Protein AF-A0A9E2VV33-F1 (afdb_monomer)

Sequence (128 aa):
MTERAKLTFWFVALLLLIILPTLNVLPGEESWLYVSDFTLNRFGKFLSFAILALGLDLIWGYTGILSLGHGVFFGIGAYCIGMHLMLTIGTESVYGSNLPDFMVWNQVKELPFFWRPFYSFPAAVLGA

Solvent-accessible surface area (backbone atoms only — not comparable to full-atom values): 7229 Å² total; per-residue (Å²): 133,59,71,66,58,54,52,51,51,54,50,52,52,54,49,51,68,52,48,54,60,45,28,46,67,70,44,56,88,89,40,92,70,37,43,53,69,68,59,55,52,50,51,52,53,53,50,54,51,49,54,53,50,50,53,49,40,46,40,36,69,68,68,64,42,82,47,66,78,62,47,48,53,54,49,47,15,51,48,30,42,48,52,23,53,44,54,68,49,23,56,78,40,98,80,52,33,82,57,42,63,70,41,54,76,68,67,53,88,67,84,56,75,88,57,59,58,26,76,37,66,69,52,14,57,77,56,69

pLDDT: mean 88.63, std 5.3, range [60.66, 95.31]

Structure (mmCIF, N/CA/C/O backbone):
data_AF-A0A9E2VV33-F1
#
_entry.id   AF-A0A9E2VV33-F1
#
loop_
_atom_site.group_PDB
_atom_site.id
_atom_site.type_symbol
_atom_site.label_atom_id
_atom_site.label_alt_id
_atom_site.label_comp_id
_atom_site.label_asym_id
_atom_site.label_entity_id
_atom_site.label_seq_id
_atom_site.pdbx_PDB_ins_code
_atom_site.Cartn_x
_atom_site.Cartn_y
_atom_site.Cartn_z
_atom_site.occupancy
_atom_site.B_iso_or_equiv
_atom_site.auth_seq_id
_atom_site.auth_comp_id
_atom_site.auth_asym_id
_atom_site.auth_atom_id
_atom_site.pdbx_PDB_model_num
ATOM 1 N N . MET A 1 1 ? -30.895 1.496 -0.341 1.00 60.66 1 MET A N 1
ATOM 2 C CA . MET A 1 1 ? -30.882 1.499 1.140 1.00 60.66 1 MET A CA 1
ATOM 3 C C . MET A 1 1 ? -31.947 2.468 1.623 1.00 60.66 1 MET A C 1
ATOM 5 O O . MET A 1 1 ? -31.955 3.596 1.150 1.00 60.66 1 MET A O 1
ATOM 9 N N . THR A 1 2 ? -32.876 2.031 2.471 1.00 87.94 2 THR A N 1
ATOM 10 C CA . THR A 1 2 ? -33.967 2.885 2.971 1.00 87.94 2 THR A CA 1
ATOM 11 C C . THR A 1 2 ? -33.410 3.977 3.895 1.00 87.94 2 THR A C 1
ATOM 13 O O . THR A 1 2 ? -32.447 3.735 4.623 1.00 87.94 2 THR A O 1
ATOM 16 N N . GLU A 1 3 ? -33.984 5.185 3.881 1.00 88.06 3 GLU A N 1
ATOM 17 C CA . GLU A 1 3 ? -33.497 6.321 4.694 1.00 88.06 3 GLU A CA 1
ATOM 18 C C . GLU A 1 3 ? -33.424 5.990 6.190 1.00 88.06 3 GLU A C 1
ATOM 20 O O . GLU A 1 3 ? -32.469 6.358 6.873 1.00 88.06 3 GLU A O 1
ATOM 25 N N . ARG A 1 4 ? -34.382 5.195 6.678 1.00 90.06 4 ARG A N 1
ATOM 26 C CA . ARG A 1 4 ? -34.417 4.700 8.059 1.00 90.06 4 ARG A CA 1
ATOM 27 C C . ARG A 1 4 ? -33.185 3.864 8.408 1.00 90.06 4 ARG A C 1
ATOM 29 O O . ARG A 1 4 ? -32.583 4.098 9.4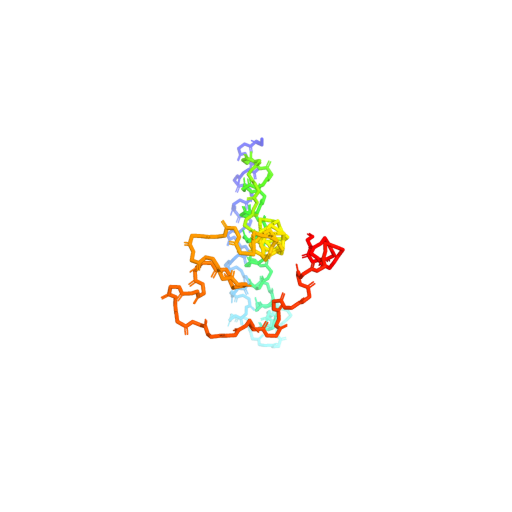45 1.00 90.06 4 ARG A O 1
ATOM 36 N N . ALA A 1 5 ? -32.763 2.955 7.527 1.00 88.88 5 ALA A N 1
ATOM 37 C CA . ALA A 1 5 ? -31.581 2.124 7.764 1.00 88.88 5 ALA A CA 1
ATOM 38 C C . ALA A 1 5 ? -30.290 2.957 7.827 1.00 88.88 5 ALA A C 1
ATOM 40 O O . ALA A 1 5 ? -29.408 2.684 8.637 1.00 88.88 5 ALA A O 1
ATOM 41 N N . LYS A 1 6 ? -30.203 4.011 7.008 1.00 88.81 6 LYS A N 1
ATOM 42 C CA . LYS A 1 6 ? -29.073 4.951 6.979 1.00 88.81 6 LYS A CA 1
ATOM 43 C C . LYS A 1 6 ? -28.968 5.724 8.296 1.00 88.81 6 LYS A C 1
ATOM 45 O O . LYS A 1 6 ? -27.890 5.801 8.875 1.00 88.81 6 LYS A O 1
ATOM 50 N N . LEU A 1 7 ? -30.098 6.227 8.791 1.00 91.19 7 LEU A N 1
ATOM 51 C CA . LEU A 1 7 ? -30.188 6.906 10.085 1.00 91.19 7 LEU A CA 1
ATOM 52 C C . LEU A 1 7 ? -29.848 5.969 11.249 1.00 91.19 7 LEU A C 1
ATOM 54 O O . LEU A 1 7 ? -29.058 6.342 12.111 1.00 91.19 7 LEU A O 1
ATOM 58 N N . THR A 1 8 ? -30.381 4.742 11.253 1.00 91.81 8 THR A N 1
ATOM 59 C CA . THR A 1 8 ? -30.064 3.743 12.284 1.00 91.81 8 THR A CA 1
ATOM 60 C C . THR A 1 8 ? -28.574 3.414 12.309 1.00 91.81 8 THR A C 1
ATOM 62 O O . THR A 1 8 ? -27.983 3.382 13.383 1.00 91.81 8 THR A O 1
ATOM 65 N N . PHE A 1 9 ? -27.948 3.225 11.145 1.00 90.81 9 PHE A N 1
ATOM 66 C CA . PHE A 1 9 ? -26.513 2.958 11.050 1.00 90.81 9 PHE A CA 1
ATOM 67 C C . PHE A 1 9 ? -25.674 4.085 11.669 1.00 90.81 9 PHE A C 1
ATOM 69 O O . PHE A 1 9 ? -24.854 3.826 12.550 1.00 90.81 9 PHE A O 1
ATOM 76 N N . TRP A 1 10 ? -25.907 5.335 11.254 1.00 90.88 10 TRP A N 1
ATOM 77 C CA . TRP A 1 10 ? -25.159 6.486 11.770 1.00 90.88 10 TRP A CA 1
ATOM 78 C C . TRP A 1 10 ? -25.379 6.707 13.264 1.00 90.88 10 TRP A C 1
ATOM 80 O O . TRP A 1 10 ? -24.432 7.021 13.984 1.00 90.88 10 TRP A O 1
ATOM 90 N N . PHE A 1 11 ? -26.606 6.496 13.740 1.00 94.62 11 PHE A N 1
ATOM 91 C CA . PHE A 1 11 ? -26.931 6.593 15.157 1.00 94.62 11 PHE A CA 1
ATOM 92 C C . PHE A 1 11 ? -26.170 5.554 15.990 1.00 94.62 11 PHE A C 1
ATOM 94 O O . PHE A 1 11 ? -25.523 5.910 16.972 1.00 94.62 11 PHE A O 1
ATOM 101 N N . VAL A 1 12 ? -26.189 4.282 15.575 1.00 92.69 12 VAL A N 1
ATOM 102 C CA . VAL A 1 12 ? -25.471 3.200 16.269 1.00 92.69 12 VAL A CA 1
ATOM 103 C C . VAL A 1 12 ? -23.958 3.430 16.243 1.00 92.69 12 VAL A C 1
ATOM 105 O O . VAL A 1 12 ? -23.296 3.222 17.258 1.00 92.69 12 VAL A O 1
ATOM 108 N N . ALA A 1 13 ? -23.409 3.900 15.119 1.00 89.75 13 ALA A N 1
ATOM 109 C CA . ALA A 1 13 ? -21.984 4.197 14.992 1.00 89.75 13 ALA A CA 1
ATOM 110 C C . ALA A 1 13 ? -21.535 5.310 15.955 1.00 89.75 13 ALA A C 1
ATOM 112 O O . ALA A 1 13 ? -20.554 5.133 16.676 1.00 89.75 13 ALA A O 1
ATOM 113 N N . LEU A 1 14 ? -22.273 6.426 16.013 1.00 92.62 14 LEU A N 1
ATOM 114 C CA . LEU A 1 14 ? -22.000 7.522 16.952 1.00 92.62 14 LEU A CA 1
ATOM 115 C C . LEU A 1 14 ? -22.120 7.069 18.408 1.00 92.62 14 LEU A C 1
ATOM 117 O O . LEU A 1 14 ? -21.268 7.396 19.232 1.00 92.62 14 LEU A O 1
ATOM 121 N N . LEU A 1 15 ? -23.153 6.285 18.713 1.00 94.06 15 LEU A N 1
ATOM 122 C CA . LEU A 1 15 ? -23.384 5.756 20.049 1.00 94.06 15 LEU A CA 1
ATOM 123 C C . LEU A 1 15 ? -22.221 4.864 20.500 1.00 94.06 15 LEU A C 1
ATOM 125 O O . LEU A 1 15 ? -21.709 5.060 21.598 1.00 94.06 15 LEU A O 1
ATOM 129 N N . LEU A 1 16 ? -21.747 3.942 19.655 1.00 89.06 16 LEU A N 1
ATOM 130 C CA . LEU A 1 16 ? -20.586 3.095 19.961 1.00 89.06 16 LEU A CA 1
ATOM 131 C C . LEU A 1 16 ? -19.307 3.907 20.186 1.00 89.06 16 LEU A C 1
ATOM 133 O O . LEU A 1 16 ? -18.540 3.602 21.099 1.00 89.06 16 LEU A O 1
ATOM 137 N N . LEU A 1 17 ? -19.094 4.948 19.377 1.00 88.75 17 LEU A N 1
ATOM 138 C CA . LEU A 1 17 ? -17.902 5.793 19.441 1.00 88.75 17 LEU A CA 1
ATOM 139 C C . LEU A 1 17 ? -17.837 6.603 20.745 1.00 88.75 17 LEU A C 1
ATOM 141 O O . LEU A 1 17 ? -16.748 6.871 21.238 1.00 88.75 17 LEU A O 1
ATOM 145 N N . ILE A 1 18 ? -18.989 6.940 21.330 1.00 90.31 18 ILE A N 1
ATOM 146 C CA . ILE A 1 18 ? -19.088 7.665 22.604 1.00 90.31 18 ILE A CA 1
ATOM 147 C C . ILE A 1 18 ? -19.109 6.701 23.796 1.00 90.31 18 ILE A C 1
ATOM 149 O O . ILE A 1 18 ? -18.428 6.939 24.794 1.00 90.31 18 ILE A O 1
ATOM 153 N N . ILE A 1 19 ? -19.863 5.602 23.709 1.00 90.81 19 ILE A N 1
ATOM 154 C CA . ILE A 1 19 ? -20.032 4.653 24.816 1.00 90.81 19 ILE A CA 1
ATOM 155 C C . ILE A 1 19 ? -18.719 3.960 25.174 1.00 90.81 19 ILE A C 1
ATOM 157 O O . ILE A 1 19 ? -18.412 3.861 26.357 1.00 90.81 19 ILE A O 1
ATOM 161 N N . LEU A 1 20 ? -17.929 3.504 24.196 1.00 87.94 20 LEU A N 1
ATOM 162 C CA . LEU A 1 20 ? -16.712 2.734 24.484 1.00 87.94 20 LEU A CA 1
ATOM 163 C C . LEU A 1 20 ? -15.660 3.529 25.290 1.00 87.94 20 LEU A C 1
ATOM 165 O O . LEU A 1 20 ? -15.200 3.002 26.301 1.00 87.94 20 LEU A O 1
ATOM 169 N N . PRO A 1 21 ? -15.315 4.786 24.939 1.00 88.62 21 PRO A N 1
ATOM 170 C CA . PRO A 1 21 ? -14.470 5.634 25.786 1.00 88.62 21 PRO A CA 1
ATOM 171 C C . PRO A 1 21 ? -15.104 5.948 27.143 1.00 88.62 21 PRO A C 1
ATOM 173 O O . PRO A 1 21 ? -14.425 5.991 28.163 1.00 88.62 21 PRO A O 1
ATOM 176 N N . THR A 1 22 ? -16.422 6.143 27.175 1.00 87.50 22 THR A N 1
ATOM 177 C CA . THR A 1 22 ? -17.138 6.496 28.407 1.00 87.50 22 THR A CA 1
ATOM 178 C C . THR A 1 22 ? -17.122 5.340 29.413 1.00 87.50 22 THR A C 1
ATOM 180 O O . THR A 1 22 ? -16.918 5.562 30.603 1.00 87.50 22 THR A O 1
ATOM 183 N N . LEU A 1 23 ? -17.267 4.099 28.941 1.00 88.12 23 LEU A N 1
ATOM 184 C CA . LEU A 1 23 ? -17.157 2.879 29.747 1.00 88.12 23 LEU A CA 1
ATOM 185 C C . LEU A 1 23 ? -15.718 2.538 30.162 1.00 88.12 23 LEU A C 1
ATOM 187 O O . LEU A 1 23 ? -15.519 1.710 31.044 1.00 88.12 23 LEU A O 1
ATOM 191 N N . ASN A 1 24 ? -14.720 3.158 29.540 1.00 87.69 24 ASN A N 1
ATOM 192 C CA . ASN A 1 24 ? -13.326 3.055 29.963 1.00 87.69 24 ASN A CA 1
ATOM 193 C C . ASN A 1 24 ? -12.982 4.073 31.069 1.00 87.69 24 ASN A C 1
ATOM 195 O O . ASN A 1 24 ? -12.140 3.781 31.904 1.00 87.69 24 ASN A O 1
ATOM 199 N N . VAL A 1 25 ? -13.647 5.235 31.115 1.00 85.81 25 VAL A N 1
ATOM 200 C CA . VAL A 1 25 ? -13.304 6.323 32.057 1.00 85.81 25 VAL A CA 1
ATOM 201 C C . VAL A 1 25 ? -14.234 6.409 33.274 1.00 85.81 25 VAL A C 1
ATOM 203 O O . VAL A 1 25 ? -13.776 6.747 34.361 1.00 85.8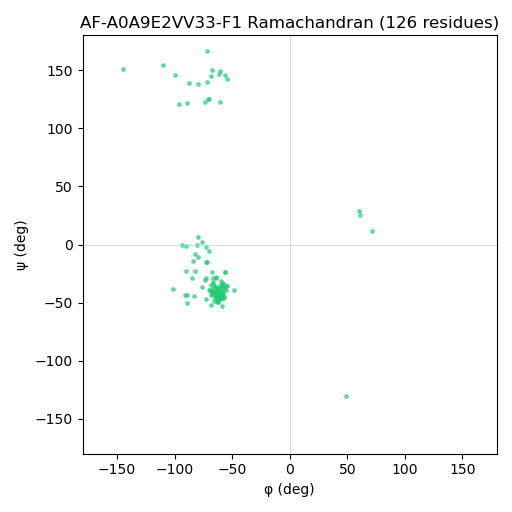1 25 VAL A O 1
ATOM 206 N N . LEU A 1 26 ? -15.543 6.173 33.112 1.00 84.19 26 LEU A N 1
ATOM 207 C CA . LEU A 1 26 ? -16.525 6.414 34.182 1.00 84.19 26 LEU A CA 1
ATOM 208 C C . LEU A 1 26 ? -16.667 5.277 35.209 1.00 84.19 26 LEU A C 1
ATOM 210 O O . LEU A 1 26 ? -16.782 5.585 36.398 1.00 84.19 26 LEU A O 1
ATOM 214 N N . PRO A 1 27 ? -16.738 3.990 34.820 1.00 84.00 27 PRO A N 1
ATOM 215 C CA . PRO A 1 27 ? -16.851 2.907 35.790 1.00 84.00 27 PRO A CA 1
ATOM 216 C C . PRO A 1 27 ? -15.525 2.730 36.536 1.00 84.00 27 PRO A C 1
ATOM 218 O O . PRO A 1 27 ? -14.462 2.779 35.923 1.00 84.00 27 PRO A O 1
ATOM 221 N N . GLY A 1 28 ? -15.582 2.472 37.845 1.00 76.94 28 GLY A N 1
ATOM 222 C CA . GLY A 1 28 ? -14.401 2.008 38.578 1.00 76.94 28 GLY A CA 1
ATOM 223 C C . GLY A 1 28 ? -13.901 0.677 38.006 1.00 76.94 28 GLY A C 1
ATOM 224 O O . GLY A 1 28 ? -14.710 -0.119 37.531 1.00 76.94 28 GLY A O 1
ATOM 225 N N . GLU A 1 29 ? -12.592 0.432 38.070 1.00 74.88 29 GLU A N 1
ATOM 226 C CA . GLU A 1 29 ? -11.913 -0.722 37.442 1.00 74.88 29 GLU A CA 1
ATOM 227 C C . GLU A 1 29 ? -12.483 -2.094 37.869 1.00 74.88 29 GLU A C 1
ATOM 229 O O . GLU A 1 29 ? -12.398 -3.071 37.133 1.00 74.88 29 GLU A O 1
ATOM 234 N N . GLU A 1 30 ? -13.130 -2.151 39.035 1.00 75.88 30 GLU A N 1
ATOM 235 C CA . GLU A 1 30 ? -13.795 -3.327 39.621 1.00 75.88 30 GLU A CA 1
ATOM 236 C C . GLU A 1 30 ? -15.190 -3.610 39.014 1.00 75.88 30 GLU A C 1
ATOM 238 O O . GLU A 1 30 ? -15.825 -4.626 39.302 1.00 75.88 30 GLU A O 1
ATOM 243 N N . SER A 1 31 ? -15.728 -2.685 38.216 1.00 80.19 31 SER A N 1
ATOM 244 C CA . SER A 1 31 ? -17.081 -2.775 37.672 1.00 80.19 31 SER A CA 1
ATOM 245 C C . SER A 1 31 ? -17.142 -3.702 36.461 1.00 80.19 31 SER A C 1
ATOM 247 O O . SER A 1 31 ? -16.339 -3.601 35.539 1.00 80.19 31 SER A O 1
ATOM 249 N N . TRP A 1 32 ? -18.187 -4.530 36.385 1.00 77.50 32 TRP A N 1
ATOM 250 C CA . TRP A 1 32 ? -18.462 -5.403 35.232 1.00 77.50 32 TRP A CA 1
ATOM 251 C C . TRP A 1 32 ? -18.569 -4.654 33.889 1.00 77.50 32 TRP A C 1
ATOM 253 O O . TRP A 1 32 ? -18.389 -5.240 32.825 1.00 77.50 32 TRP A O 1
ATOM 263 N N . LEU A 1 33 ? -18.89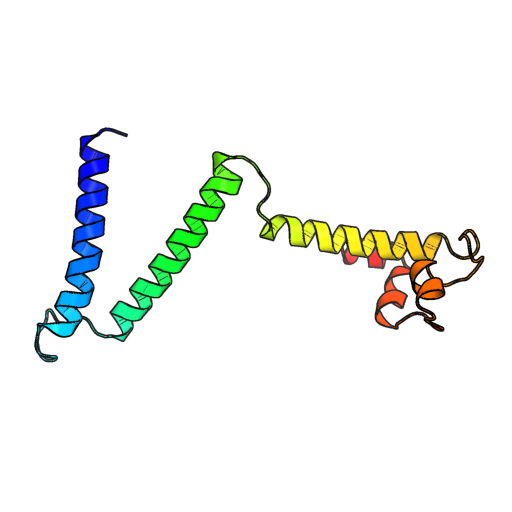0 -3.357 33.926 1.00 82.50 33 LEU A N 1
ATOM 264 C CA . LEU A 1 33 ? -19.048 -2.515 32.738 1.00 82.50 33 LEU A CA 1
ATOM 265 C C . LEU A 1 33 ? -17.751 -1.814 32.302 1.00 82.50 33 LEU A C 1
ATOM 267 O O . LEU A 1 33 ? -17.777 -1.092 31.306 1.00 82.50 33 LEU A O 1
ATOM 271 N N . TYR A 1 34 ? -16.641 -2.002 33.023 1.00 84.88 34 TYR A N 1
ATOM 272 C CA . TYR A 1 34 ? -15.360 -1.381 32.701 1.00 84.88 34 TYR A CA 1
ATOM 273 C C . TYR A 1 34 ? -14.755 -1.978 31.423 1.00 84.88 34 TYR A C 1
ATOM 275 O O . TYR A 1 34 ? -14.561 -3.190 31.295 1.00 84.88 34 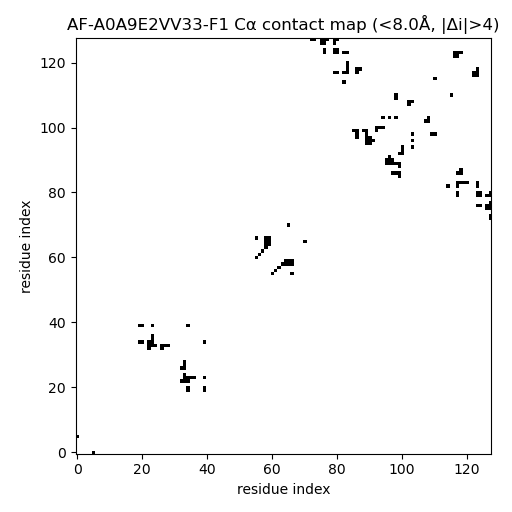TYR A O 1
ATOM 283 N N . VAL A 1 35 ? -14.433 -1.113 30.461 1.00 85.31 35 VAL A N 1
ATOM 284 C CA . VAL A 1 35 ? -13.719 -1.497 29.238 1.00 85.31 35 VAL A CA 1
ATOM 285 C C . VAL A 1 35 ? -12.235 -1.217 29.430 1.00 85.31 35 VAL A C 1
ATOM 287 O O . VAL A 1 35 ? -11.840 -0.071 29.617 1.00 85.31 35 VAL A O 1
ATOM 290 N N . SER A 1 36 ? -11.398 -2.249 29.322 1.00 87.88 36 SER A N 1
ATOM 291 C CA . SER A 1 36 ? -9.946 -2.091 29.444 1.00 87.88 36 SER A CA 1
ATOM 292 C C . SER A 1 36 ? -9.333 -1.297 28.288 1.00 87.88 36 SER A C 1
ATOM 294 O O . SER A 1 36 ? -9.769 -1.408 27.135 1.00 87.88 36 SER A O 1
ATOM 296 N N . ASP A 1 37 ? -8.238 -0.586 28.571 1.00 88.50 37 ASP A N 1
ATOM 297 C CA . ASP A 1 37 ? -7.471 0.165 27.565 1.00 88.50 37 ASP A CA 1
ATOM 298 C C . ASP A 1 37 ? -7.028 -0.712 26.393 1.00 88.50 37 ASP A C 1
ATOM 300 O O . ASP A 1 37 ? -7.038 -0.288 25.238 1.00 88.50 37 ASP A O 1
ATOM 304 N N . PHE A 1 38 ? -6.688 -1.974 26.666 1.00 90.25 38 PHE A N 1
ATOM 305 C CA . PHE A 1 38 ? -6.334 -2.944 25.633 1.00 90.25 38 PHE A CA 1
ATOM 306 C C . PHE A 1 38 ? -7.471 -3.150 24.624 1.00 90.25 38 PHE A C 1
ATOM 308 O O . PHE A 1 38 ? -7.246 -3.145 23.409 1.00 90.25 38 PHE A O 1
ATOM 315 N N . THR A 1 39 ? -8.701 -3.316 25.116 1.00 89.69 39 THR A N 1
ATOM 316 C CA . THR A 1 39 ? -9.879 -3.525 24.266 1.00 89.69 39 THR A CA 1
ATOM 317 C C . THR A 1 39 ? -10.193 -2.268 23.468 1.00 89.69 39 THR A C 1
ATOM 319 O O . THR A 1 39 ? -10.437 -2.362 22.262 1.00 89.69 39 THR A O 1
ATOM 322 N N . LEU A 1 40 ? -10.115 -1.100 24.112 1.00 90.56 40 LEU A N 1
ATOM 323 C CA . LEU A 1 40 ? -10.332 0.192 23.467 1.00 90.56 40 LEU A CA 1
ATOM 324 C C . LEU A 1 40 ? -9.301 0.445 22.354 1.00 90.56 40 LEU A C 1
ATOM 326 O O . LEU A 1 40 ? -9.660 0.791 21.229 1.00 90.56 40 LEU A O 1
ATOM 330 N N . ASN A 1 41 ? -8.022 0.178 22.623 1.00 92.69 41 ASN A N 1
ATOM 331 C CA . ASN A 1 41 ? -6.942 0.330 21.651 1.00 92.69 41 ASN A CA 1
ATOM 332 C C . ASN A 1 41 ? -7.096 -0.643 20.470 1.00 92.69 41 ASN A C 1
ATOM 334 O O . ASN A 1 41 ? -6.918 -0.264 19.311 1.00 92.69 41 ASN A O 1
ATOM 338 N N . ARG A 1 42 ? -7.496 -1.894 20.739 1.00 93.12 42 ARG A N 1
ATOM 339 C CA . ARG A 1 42 ? -7.789 -2.882 19.691 1.00 93.12 42 ARG A CA 1
ATOM 340 C C . ARG A 1 42 ? -8.963 -2.447 18.813 1.00 93.12 42 ARG A C 1
ATOM 342 O O . ARG A 1 42 ? -8.872 -2.568 17.594 1.00 93.12 42 ARG A O 1
ATOM 349 N N . PHE A 1 43 ? -10.028 -1.913 19.410 1.00 92.62 43 PHE A N 1
ATOM 350 C CA . PHE A 1 43 ? -11.170 -1.383 18.665 1.00 92.62 43 PHE A CA 1
ATOM 351 C C . PHE A 1 43 ? -10.754 -0.224 17.753 1.00 92.62 43 PHE A C 1
ATOM 353 O O . PHE A 1 43 ? -11.066 -0.243 16.564 1.00 92.62 43 PHE A O 1
ATOM 360 N N . GLY A 1 44 ? -9.964 0.723 18.271 1.00 91.56 44 GLY A N 1
ATOM 361 C CA . GLY A 1 44 ? -9.401 1.816 17.476 1.00 91.56 44 GLY A CA 1
ATOM 362 C C . GLY A 1 44 ? -8.570 1.316 16.290 1.00 91.56 44 GLY A C 1
ATOM 363 O O . GLY A 1 44 ? -8.758 1.776 15.166 1.00 91.56 44 GLY A O 1
ATOM 364 N N . LYS A 1 45 ? -7.712 0.308 16.499 1.00 94.19 45 LYS A N 1
ATOM 365 C CA . LYS A 1 45 ? -6.929 -0.316 15.416 1.00 94.19 45 LYS A CA 1
ATOM 366 C C . LYS A 1 45 ? -7.812 -0.943 14.339 1.00 94.19 45 LYS A C 1
ATOM 368 O O . LYS A 1 45 ? -7.564 -0.735 13.154 1.00 94.19 45 LYS A O 1
ATOM 373 N N . PHE A 1 46 ? -8.843 -1.691 14.727 1.00 94.75 46 PHE A N 1
ATOM 374 C CA . PHE A 1 46 ? -9.770 -2.286 13.762 1.00 94.75 46 PHE A CA 1
ATOM 375 C C . PHE A 1 46 ? -10.575 -1.234 13.001 1.00 94.75 46 PHE A C 1
ATOM 377 O O . PHE A 1 46 ? -10.780 -1.399 11.802 1.00 94.75 46 PHE A O 1
ATOM 384 N N . LEU A 1 47 ? -10.962 -0.131 13.647 1.00 92.62 47 LEU A N 1
ATOM 385 C CA . LEU A 1 47 ? -11.640 0.975 12.975 1.00 92.62 47 LEU A CA 1
ATOM 386 C C . LEU A 1 47 ? -10.737 1.635 11.921 1.00 92.62 47 LEU A C 1
ATOM 388 O O . LEU A 1 47 ? -11.185 1.882 10.803 1.00 92.62 47 LEU A O 1
ATOM 392 N N . SER A 1 48 ? -9.452 1.836 12.228 1.00 94.75 48 SER A N 1
ATOM 393 C CA . SER A 1 48 ? -8.468 2.326 11.254 1.00 94.75 48 SER A CA 1
ATOM 394 C C . SER A 1 48 ? -8.332 1.393 10.047 1.00 94.75 48 SER A C 1
ATOM 396 O O . SER A 1 48 ? -8.332 1.857 8.906 1.00 94.75 48 SER A O 1
ATOM 398 N N . PHE A 1 49 ? -8.274 0.073 10.269 1.00 95.12 49 PHE A N 1
ATOM 399 C CA . PHE A 1 49 ? -8.255 -0.899 9.170 1.00 95.12 49 PHE A CA 1
ATOM 400 C C . PHE A 1 49 ? -9.569 -0.930 8.379 1.00 95.12 49 PHE A C 1
ATOM 402 O O . PHE A 1 49 ? -9.530 -1.096 7.163 1.00 95.12 49 PHE A O 1
ATOM 409 N N . ALA A 1 50 ? -10.718 -0.722 9.026 1.00 94.19 50 ALA A N 1
ATOM 410 C CA . ALA A 1 50 ? -12.010 -0.643 8.348 1.00 94.19 50 ALA A CA 1
ATOM 411 C C . ALA A 1 50 ? -12.090 0.572 7.410 1.00 94.19 50 ALA A C 1
ATOM 413 O O . ALA A 1 50 ? -12.557 0.438 6.282 1.00 94.19 50 ALA A O 1
ATOM 414 N N . ILE A 1 51 ? -11.584 1.738 7.830 1.00 93.38 51 ILE A N 1
ATOM 415 C CA . ILE A 1 51 ? -11.506 2.934 6.972 1.00 93.38 51 ILE A CA 1
ATOM 416 C C . ILE A 1 51 ? -10.605 2.669 5.760 1.00 93.38 51 ILE A C 1
ATOM 418 O O . ILE A 1 51 ? -10.973 3.004 4.636 1.00 93.38 51 ILE A O 1
ATOM 422 N N . LEU A 1 52 ? -9.451 2.028 5.971 1.00 91.56 52 LEU A N 1
ATOM 423 C CA . LEU A 1 52 ? -8.553 1.639 4.882 1.00 91.56 52 LEU A CA 1
ATOM 424 C C . LEU A 1 52 ? -9.242 0.679 3.900 1.00 91.56 52 LEU A C 1
ATOM 426 O O . LEU A 1 52 ? -9.165 0.883 2.689 1.00 91.56 52 LEU A O 1
ATOM 430 N N . ALA A 1 53 ? -9.943 -0.335 4.413 1.00 91.44 53 ALA A N 1
ATOM 431 C CA . ALA A 1 53 ? -10.686 -1.293 3.599 1.00 91.44 53 ALA A CA 1
ATOM 432 C C . ALA A 1 53 ? -11.798 -0.616 2.783 1.00 91.44 53 ALA A C 1
ATOM 434 O O . ALA A 1 53 ? -11.927 -0.894 1.594 1.00 91.44 53 ALA A O 1
ATOM 435 N N . LEU A 1 54 ? -12.543 0.322 3.381 1.00 92.19 54 LEU A N 1
ATOM 436 C CA . LEU A 1 54 ? -13.546 1.124 2.672 1.00 92.19 54 LEU A CA 1
ATOM 437 C C . LEU A 1 54 ? -12.913 1.988 1.575 1.00 92.19 54 LEU A C 1
ATOM 439 O O . LEU A 1 54 ? -13.455 2.074 0.481 1.00 92.19 54 LEU A O 1
ATOM 443 N N . GLY A 1 55 ? -11.751 2.595 1.824 1.00 89.38 55 GLY A N 1
ATOM 444 C CA . GLY A 1 55 ? -11.023 3.337 0.791 1.00 89.38 55 GLY A CA 1
ATOM 445 C C . GLY A 1 55 ? -10.648 2.458 -0.408 1.00 89.38 55 GLY A C 1
ATOM 446 O O . GLY A 1 55 ? -10.795 2.877 -1.556 1.00 89.38 55 GLY A O 1
ATOM 447 N N . LEU A 1 56 ? -10.215 1.220 -0.150 1.00 87.00 56 LEU A N 1
ATOM 448 C CA . LEU A 1 56 ? -9.905 0.249 -1.199 1.00 87.00 56 LEU A CA 1
ATOM 449 C C . LEU A 1 56 ? -11.166 -0.202 -1.952 1.00 87.00 56 LEU A C 1
ATOM 451 O O . LEU A 1 56 ? -11.125 -0.293 -3.178 1.00 87.00 56 LEU A O 1
ATOM 455 N N . ASP A 1 57 ? -12.278 -0.415 -1.247 1.00 87.75 57 ASP A N 1
ATOM 456 C CA . ASP A 1 57 ? -13.583 -0.724 -1.842 1.00 87.75 57 ASP A CA 1
ATOM 457 C C . ASP A 1 57 ? -14.090 0.415 -2.741 1.00 87.75 57 ASP A C 1
ATOM 459 O O . ASP A 1 57 ? -14.546 0.170 -3.853 1.00 87.75 57 ASP A O 1
ATOM 463 N N . LEU A 1 58 ? -13.918 1.680 -2.348 1.00 88.50 58 LEU A N 1
ATOM 464 C CA . LEU A 1 58 ? -14.287 2.805 -3.211 1.00 88.50 58 LEU A CA 1
ATOM 465 C C . LEU A 1 58 ? -13.426 2.879 -4.482 1.00 88.50 58 LEU A C 1
ATOM 467 O O . LEU A 1 58 ? -13.962 3.030 -5.579 1.00 88.50 58 LEU A O 1
ATOM 471 N N . ILE A 1 59 ? -12.100 2.790 -4.359 1.00 87.88 59 ILE A N 1
ATOM 472 C CA . ILE A 1 59 ? -11.203 2.933 -5.518 1.00 87.88 59 ILE A CA 1
ATOM 473 C C . ILE A 1 59 ? -11.368 1.737 -6.461 1.00 87.88 59 ILE A C 1
ATOM 475 O O . ILE A 1 59 ? -11.615 1.897 -7.656 1.00 87.88 59 ILE A O 1
ATOM 479 N N . TRP A 1 60 ? -11.268 0.523 -5.939 1.00 83.00 60 TRP A N 1
ATOM 480 C CA . TRP A 1 60 ? -11.253 -0.661 -6.785 1.00 83.00 60 TRP A CA 1
ATOM 481 C C . TRP A 1 60 ? -12.648 -1.241 -7.018 1.00 83.00 60 TRP A C 1
ATOM 483 O O . TRP A 1 60 ? -12.988 -1.558 -8.154 1.00 83.00 60 TRP A O 1
ATOM 493 N N . GLY A 1 61 ? -13.474 -1.325 -5.977 1.00 84.44 61 GLY A N 1
ATOM 494 C CA . GLY A 1 61 ? -14.831 -1.863 -6.073 1.00 84.44 61 GLY A CA 1
ATOM 495 C C . GLY A 1 61 ? -15.800 -0.924 -6.795 1.00 84.44 61 GLY A C 1
ATOM 496 O O . GLY A 1 61 ? -16.515 -1.365 -7.691 1.00 84.44 61 GLY A O 1
ATOM 497 N N . TYR A 1 62 ? -15.810 0.371 -6.453 1.00 85.06 62 TYR A N 1
ATOM 498 C CA . TYR A 1 62 ? -16.744 1.330 -7.057 1.00 85.06 62 TYR A CA 1
ATOM 499 C C . TYR A 1 62 ? -16.205 1.999 -8.327 1.00 85.06 62 TYR A C 1
ATOM 501 O O . TYR A 1 62 ? -16.903 2.026 -9.338 1.00 85.06 62 TYR A O 1
ATOM 509 N N . THR A 1 63 ? -14.983 2.549 -8.310 1.00 87.56 63 THR A N 1
ATOM 510 C CA . THR A 1 63 ? -14.441 3.240 -9.502 1.00 87.56 63 THR A CA 1
ATOM 511 C C . THR A 1 63 ? -13.786 2.307 -10.520 1.00 87.56 63 THR A C 1
ATOM 513 O O . THR A 1 63 ? -13.565 2.718 -11.656 1.00 87.56 63 THR A O 1
ATOM 516 N N . GLY A 1 64 ? -13.490 1.057 -10.147 1.00 82.75 64 GLY A N 1
ATOM 517 C CA . GLY A 1 64 ? -12.849 0.080 -11.035 1.00 82.75 64 GLY A CA 1
ATOM 518 C C . GLY A 1 64 ? -11.375 0.374 -11.334 1.00 82.75 64 GLY A C 1
ATOM 519 O O . GLY A 1 64 ? -10.797 -0.237 -12.231 1.00 82.75 64 GLY A O 1
ATOM 520 N N . ILE A 1 65 ? -10.754 1.310 -10.612 1.00 85.44 65 ILE A N 1
ATOM 521 C CA . ILE A 1 65 ? -9.355 1.698 -10.808 1.00 85.44 65 ILE A CA 1
ATOM 522 C C . ILE A 1 65 ? -8.469 0.774 -9.969 1.00 85.44 65 ILE A C 1
ATOM 524 O O . ILE A 1 65 ? -8.785 0.455 -8.820 1.00 85.44 65 ILE A O 1
ATOM 528 N N . LEU A 1 66 ? -7.336 0.340 -10.527 1.00 78.00 66 LEU A N 1
ATOM 529 C CA . LEU A 1 66 ? -6.357 -0.441 -9.775 1.00 78.00 66 LEU A CA 1
ATOM 530 C C . LEU A 1 66 ? -5.844 0.384 -8.583 1.00 78.00 66 LEU A C 1
ATOM 532 O O . LEU A 1 66 ? -5.300 1.474 -8.757 1.00 78.00 66 LEU A O 1
ATOM 536 N N . SER A 1 67 ? -5.986 -0.144 -7.367 1.00 79.75 67 SER A N 1
ATOM 537 C CA . SER A 1 67 ? -5.349 0.465 -6.194 1.00 79.75 67 SER A CA 1
ATOM 538 C C . SER A 1 67 ? -3.823 0.470 -6.361 1.00 79.75 67 SER A C 1
ATOM 540 O O . SER A 1 67 ? -3.258 -0.474 -6.921 1.00 79.75 67 SER A O 1
ATOM 542 N N . LEU A 1 68 ? -3.149 1.495 -5.821 1.00 76.12 68 LEU A N 1
ATOM 543 C CA . LEU A 1 68 ? -1.685 1.621 -5.832 1.00 76.12 68 LEU A CA 1
ATOM 544 C C . LEU A 1 68 ? -0.994 0.327 -5.379 1.00 76.12 68 LEU A C 1
ATOM 546 O O . LEU A 1 68 ? -0.013 -0.079 -5.988 1.00 76.12 68 LEU A O 1
ATOM 550 N N . GLY A 1 69 ? -1.539 -0.359 -4.367 1.00 76.38 69 GLY A N 1
ATOM 551 C CA . GLY A 1 69 ? -0.986 -1.625 -3.875 1.00 76.38 69 GLY A CA 1
ATOM 552 C C . GLY A 1 69 ? -0.923 -2.725 -4.941 1.00 76.38 69 GLY A C 1
ATOM 553 O O . GLY A 1 69 ? 0.051 -3.466 -4.988 1.00 76.38 69 GLY A O 1
ATOM 554 N N . HIS A 1 70 ? -1.902 -2.789 -5.846 1.00 78.50 70 HIS A N 1
ATOM 555 C CA . HIS A 1 70 ? -1.872 -3.704 -6.993 1.00 78.50 70 HIS A CA 1
ATOM 556 C C . HIS A 1 70 ? -0.920 -3.204 -8.089 1.00 78.50 70 HIS A C 1
ATOM 558 O O . HIS A 1 70 ? -0.216 -3.995 -8.713 1.00 78.50 70 HIS A O 1
ATOM 564 N N . GLY A 1 71 ? -0.859 -1.884 -8.287 1.00 81.81 71 GLY A N 1
ATOM 565 C CA . GLY A 1 71 ? 0.054 -1.250 -9.239 1.00 81.81 71 GLY A CA 1
ATOM 566 C C . GLY A 1 71 ? 1.532 -1.436 -8.890 1.00 81.81 71 GLY A C 1
ATOM 567 O O . GLY A 1 71 ? 2.354 -1.497 -9.796 1.00 81.81 71 GLY A O 1
ATOM 568 N N . VAL A 1 72 ? 1.882 -1.584 -7.607 1.00 89.00 72 VAL A N 1
ATOM 569 C CA . VAL A 1 72 ? 3.267 -1.838 -7.172 1.00 89.00 72 VAL A CA 1
ATOM 570 C C . VAL A 1 72 ? 3.793 -3.162 -7.723 1.00 89.00 72 VAL A C 1
ATOM 572 O O . VAL A 1 72 ? 4.908 -3.190 -8.233 1.00 89.00 72 VAL A O 1
ATOM 575 N N . PHE A 1 73 ? 3.001 -4.236 -7.684 1.00 86.56 73 PHE A N 1
ATOM 576 C CA . PHE A 1 73 ? 3.426 -5.534 -8.224 1.00 86.56 73 PHE A CA 1
ATOM 577 C C . PHE A 1 73 ? 3.648 -5.469 -9.734 1.00 86.56 73 PHE A C 1
ATOM 579 O O . PHE A 1 73 ? 4.687 -5.899 -10.225 1.00 86.56 73 PHE A O 1
ATOM 586 N N . PHE A 1 74 ? 2.725 -4.825 -10.454 1.00 87.06 74 PHE A N 1
ATOM 587 C CA . PHE A 1 74 ? 2.903 -4.555 -11.879 1.00 87.06 74 PHE A CA 1
ATOM 588 C C . PHE A 1 74 ? 4.151 -3.698 -12.151 1.00 87.06 74 PHE A C 1
ATOM 590 O O . PHE A 1 74 ? 4.912 -3.974 -13.075 1.00 87.06 74 PHE A O 1
ATOM 597 N N . GLY A 1 75 ? 4.385 -2.675 -11.327 1.00 90.94 75 GLY A N 1
ATOM 598 C CA . GLY A 1 75 ? 5.534 -1.783 -11.434 1.00 90.94 75 GLY A CA 1
ATOM 599 C C . GLY A 1 75 ? 6.869 -2.495 -11.224 1.00 90.94 75 GLY A C 1
ATOM 600 O O . GLY A 1 75 ? 7.806 -2.232 -11.971 1.00 90.94 75 GLY A O 1
ATOM 601 N N . ILE A 1 76 ? 6.956 -3.418 -10.260 1.00 92.94 76 ILE A N 1
ATOM 602 C CA . ILE A 1 76 ? 8.166 -4.218 -10.018 1.00 92.94 76 ILE A CA 1
ATOM 603 C C . ILE A 1 76 ? 8.483 -5.074 -11.245 1.00 92.94 76 ILE A C 1
ATOM 605 O O . ILE A 1 76 ? 9.607 -5.015 -11.742 1.00 92.94 76 ILE A O 1
ATOM 609 N N . GLY A 1 77 ? 7.495 -5.782 -11.795 1.00 91.75 77 GLY A N 1
ATOM 610 C CA . GLY A 1 77 ? 7.726 -6.601 -12.981 1.00 91.75 77 GLY A CA 1
ATOM 611 C C . GLY A 1 77 ? 8.061 -5.798 -14.231 1.00 91.75 77 GLY A C 1
ATOM 612 O O . GLY A 1 77 ? 9.010 -6.127 -14.947 1.00 91.75 77 GLY A O 1
ATOM 613 N N . ALA A 1 78 ? 7.376 -4.674 -14.449 1.00 92.62 78 ALA A N 1
ATOM 614 C CA . ALA A 1 78 ? 7.726 -3.737 -15.512 1.00 92.62 78 ALA A CA 1
ATOM 615 C C . ALA A 1 78 ? 9.161 -3.204 -15.356 1.00 92.62 78 ALA A C 1
ATOM 617 O O . ALA A 1 78 ? 9.875 -3.067 -16.348 1.00 92.62 78 ALA A O 1
ATOM 618 N N . TYR A 1 79 ? 9.612 -2.952 -14.123 1.00 94.25 79 TYR A N 1
ATOM 619 C CA . TYR A 1 79 ? 10.979 -2.518 -13.843 1.00 94.25 79 TYR A CA 1
ATOM 620 C C . TYR A 1 79 ? 11.998 -3.631 -14.120 1.00 94.25 79 TYR A C 1
ATOM 622 O O . TYR A 1 79 ? 13.011 -3.371 -14.764 1.00 94.25 79 TYR A O 1
ATOM 630 N N . CYS A 1 80 ? 11.725 -4.879 -13.723 1.00 94.56 80 CYS A N 1
ATOM 631 C CA . CYS A 1 80 ? 12.573 -6.039 -14.021 1.00 94.56 80 CYS A CA 1
ATOM 632 C C . CYS A 1 80 ? 12.754 -6.268 -15.527 1.00 94.56 80 CYS A C 1
ATOM 634 O O . CYS A 1 80 ? 13.883 -6.425 -16.000 1.00 94.56 80 CYS A O 1
ATOM 636 N N . ILE A 1 81 ? 11.664 -6.211 -16.295 1.00 95.31 81 ILE A N 1
ATOM 637 C CA . ILE A 1 81 ? 11.719 -6.294 -17.759 1.00 95.31 81 ILE A CA 1
ATOM 638 C C . ILE A 1 81 ? 12.419 -5.067 -18.353 1.00 95.31 81 ILE A C 1
ATOM 640 O O . ILE A 1 81 ? 13.253 -5.211 -19.244 1.00 95.31 81 ILE A O 1
ATOM 644 N N . GLY A 1 82 ? 12.153 -3.866 -17.835 1.00 93.88 82 GLY A N 1
ATOM 645 C CA . GLY A 1 82 ? 12.823 -2.638 -18.262 1.00 93.88 82 GLY A CA 1
ATOM 646 C C . GLY A 1 82 ? 14.341 -2.698 -18.078 1.00 93.88 82 GLY A C 1
ATOM 647 O O . GLY A 1 82 ? 15.081 -2.322 -18.985 1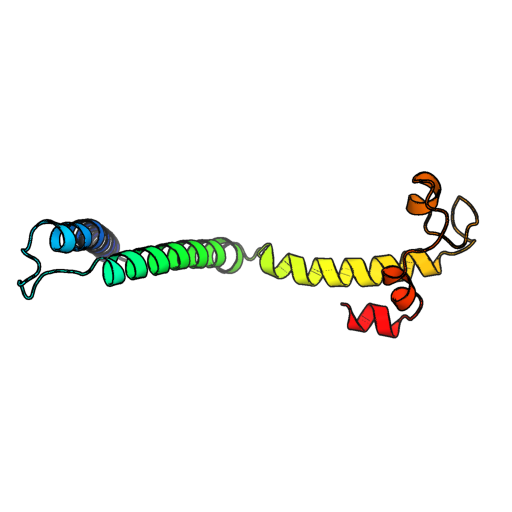.00 93.88 82 GLY A O 1
ATOM 648 N N . MET A 1 83 ? 14.816 -3.239 -16.953 1.00 94.12 83 MET A N 1
ATOM 649 C CA . MET A 1 83 ? 16.244 -3.468 -16.712 1.00 94.12 83 MET A CA 1
ATOM 650 C C . MET A 1 83 ? 16.844 -4.429 -17.746 1.00 94.12 83 MET A C 1
ATOM 652 O O . MET A 1 83 ? 17.907 -4.142 -18.291 1.00 94.12 83 MET A O 1
ATOM 656 N N . HIS A 1 84 ? 16.153 -5.526 -18.069 1.00 94.50 84 HIS A N 1
ATOM 657 C CA . HIS A 1 84 ? 16.601 -6.469 -19.098 1.00 94.50 84 HIS A CA 1
ATOM 658 C C . HIS A 1 84 ? 16.676 -5.836 -20.490 1.00 94.50 84 HIS A C 1
ATOM 660 O O . HIS A 1 84 ? 17.673 -5.995 -21.195 1.00 94.50 84 HIS A O 1
ATOM 666 N N . LEU A 1 85 ? 15.651 -5.075 -20.876 1.00 93.25 85 LEU A N 1
ATOM 667 C CA . LEU A 1 85 ? 15.621 -4.389 -22.166 1.00 93.25 85 LEU A CA 1
ATOM 668 C C . LEU A 1 85 ? 16.760 -3.370 -22.277 1.00 93.25 85 LEU A C 1
ATOM 670 O O . LEU A 1 85 ? 17.460 -3.350 -23.283 1.00 93.25 85 LEU A O 1
ATOM 674 N N . MET A 1 86 ? 17.010 -2.592 -21.220 1.00 91.94 86 MET A N 1
ATOM 675 C CA . M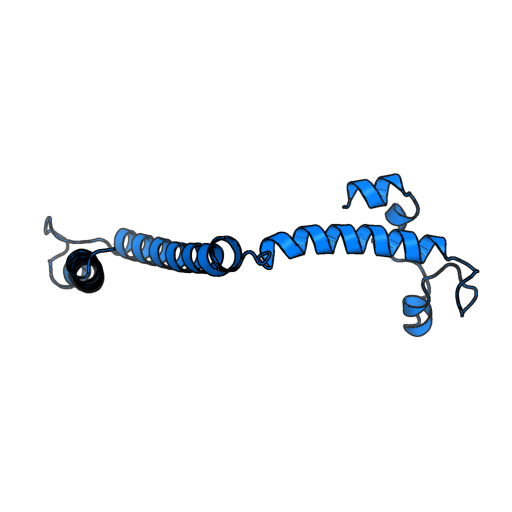ET A 1 86 ? 18.116 -1.628 -21.180 1.00 91.94 86 MET A CA 1
ATOM 676 C C . MET A 1 86 ? 19.489 -2.293 -21.319 1.00 91.94 86 MET A C 1
ATOM 678 O O . MET A 1 86 ? 20.365 -1.746 -21.981 1.00 91.94 86 MET A O 1
ATOM 682 N N . LEU A 1 87 ? 19.677 -3.476 -20.729 1.00 92.12 87 LEU A N 1
ATOM 683 C CA . LEU A 1 87 ? 20.910 -4.253 -20.887 1.00 92.12 87 LEU A CA 1
ATOM 684 C C . LEU A 1 87 ? 21.037 -4.884 -22.280 1.00 92.12 87 LEU A C 1
ATOM 686 O O . LEU A 1 87 ? 22.151 -5.073 -22.759 1.00 92.12 87 LEU A O 1
ATOM 690 N N . THR A 1 88 ? 19.913 -5.193 -22.930 1.00 90.56 88 THR A N 1
ATOM 691 C CA . THR A 1 88 ? 19.883 -5.813 -24.265 1.00 90.56 88 THR A CA 1
ATOM 692 C C . THR A 1 88 ? 20.266 -4.829 -25.371 1.00 90.56 88 THR A C 1
ATOM 694 O O . THR A 1 88 ? 20.864 -5.246 -26.356 1.00 90.56 88 THR A O 1
ATOM 697 N N . ILE A 1 89 ? 19.981 -3.531 -25.198 1.00 90.00 89 ILE A N 1
ATOM 698 C CA . ILE A 1 89 ? 20.402 -2.473 -26.137 1.00 90.00 89 ILE A CA 1
ATOM 699 C C . ILE A 1 89 ? 21.933 -2.467 -26.301 1.00 90.00 89 ILE A C 1
ATOM 701 O O . ILE A 1 89 ? 22.440 -2.332 -27.413 1.00 90.00 89 ILE A O 1
ATOM 705 N N . GLY A 1 90 ? 22.676 -2.640 -25.202 1.00 85.19 90 GLY A N 1
ATOM 706 C CA . GLY A 1 90 ? 24.137 -2.735 -25.220 1.00 85.19 90 GLY A CA 1
ATOM 707 C C . GLY A 1 90 ? 24.802 -1.614 -26.029 1.00 85.19 90 GLY A C 1
ATOM 708 O O . GLY A 1 90 ? 24.471 -0.441 -25.883 1.00 85.19 90 GLY A O 1
ATOM 709 N N . THR A 1 91 ? 25.719 -1.978 -26.928 1.00 85.81 91 THR A N 1
ATOM 710 C CA . THR A 1 91 ? 26.486 -1.028 -27.753 1.00 85.81 91 THR A CA 1
ATOM 711 C C . THR A 1 91 ? 25.673 -0.307 -28.829 1.00 85.81 91 THR A C 1
ATOM 713 O O . THR A 1 91 ? 26.219 0.562 -29.502 1.00 85.81 91 THR A O 1
ATOM 716 N N . GLU A 1 92 ? 24.398 -0.651 -29.021 1.00 87.38 92 GLU A N 1
ATOM 717 C CA . GLU A 1 92 ? 23.496 0.084 -29.920 1.00 87.38 92 GLU A CA 1
ATOM 718 C C . GLU A 1 92 ? 22.930 1.360 -29.269 1.00 87.38 92 GLU A C 1
ATOM 720 O O . GLU A 1 92 ? 22.161 2.095 -29.888 1.00 87.38 92 GLU A O 1
ATOM 725 N N . SER A 1 93 ? 23.307 1.637 -28.018 1.00 86.31 93 SER A N 1
ATOM 726 C CA . SER A 1 93 ? 22.910 2.835 -27.283 1.00 86.31 93 SER A CA 1
ATOM 727 C C . SER A 1 93 ? 23.604 4.107 -27.794 1.00 86.31 93 SER A C 1
ATOM 729 O O . SER A 1 93 ? 24.604 4.050 -28.512 1.00 86.31 93 SER A O 1
ATOM 731 N N . VAL A 1 94 ? 23.115 5.289 -27.392 1.00 86.88 94 VAL A N 1
ATOM 732 C CA . VAL A 1 94 ? 23.642 6.587 -27.869 1.00 86.88 94 VAL A CA 1
ATOM 733 C C . VAL A 1 94 ? 25.131 6.758 -27.545 1.00 86.88 94 VAL A C 1
ATOM 735 O O . VAL A 1 94 ? 25.873 7.368 -28.315 1.00 86.88 94 VAL A O 1
ATOM 738 N N . TYR A 1 95 ? 25.576 6.206 -26.415 1.00 85.94 95 TYR A N 1
ATOM 739 C CA . TYR A 1 95 ? 26.967 6.272 -25.965 1.00 85.94 95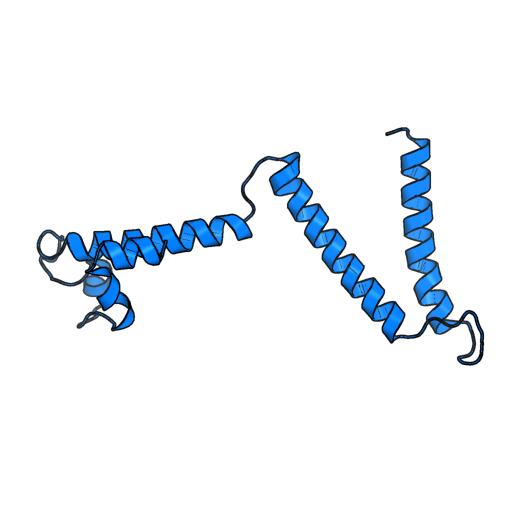 TYR A CA 1
ATOM 740 C C . TYR A 1 95 ? 27.814 5.062 -26.390 1.00 85.94 95 TYR A C 1
ATOM 742 O O . TYR A 1 95 ? 29.001 5.017 -26.066 1.00 85.94 95 TYR A O 1
ATOM 750 N N . GLY A 1 96 ? 27.231 4.082 -27.093 1.00 84.25 96 GLY A N 1
ATOM 751 C CA . GLY A 1 96 ? 27.935 2.894 -27.583 1.00 84.25 96 GLY A CA 1
ATOM 752 C C . GLY A 1 96 ? 28.566 2.043 -26.478 1.00 84.25 96 GLY A C 1
ATOM 753 O O . GLY A 1 96 ? 29.604 1.417 -26.691 1.00 84.25 96 GLY A O 1
ATOM 754 N N . SER A 1 97 ? 27.989 2.058 -25.274 1.00 84.56 97 SER A N 1
ATOM 755 C CA . SER A 1 97 ? 28.578 1.443 -24.084 1.00 84.56 97 SER A CA 1
ATOM 756 C C . SER A 1 97 ? 27.799 0.200 -23.651 1.00 84.56 97 SER A C 1
ATOM 758 O O . SER A 1 97 ? 26.601 0.109 -23.868 1.00 84.56 97 SER A O 1
ATOM 760 N N . ASN A 1 98 ? 28.450 -0.741 -22.960 1.00 84.88 98 ASN A N 1
ATOM 761 C CA . ASN A 1 98 ? 27.756 -1.898 -22.369 1.00 84.88 98 ASN A CA 1
ATOM 762 C C . ASN A 1 98 ? 26.908 -1.537 -21.130 1.00 84.88 98 ASN A C 1
ATOM 764 O O . ASN A 1 98 ? 26.297 -2.411 -20.519 1.00 84.88 98 ASN A O 1
ATOM 768 N N . LEU A 1 99 ? 26.918 -0.269 -20.711 1.00 90.88 99 LEU A N 1
ATOM 769 C CA . LEU A 1 99 ? 26.099 0.254 -19.625 1.00 90.88 99 LEU A CA 1
ATOM 770 C C . LEU A 1 99 ? 24.871 0.966 -20.210 1.00 90.88 99 LEU A C 1
ATOM 772 O O . LEU A 1 99 ? 24.991 1.635 -21.237 1.00 90.88 99 LEU A O 1
ATOM 776 N N . PRO A 1 100 ? 23.712 0.909 -19.533 1.00 92.31 100 PRO A N 1
ATOM 777 C CA . PRO A 1 100 ? 22.568 1.736 -19.894 1.00 92.31 100 PRO A CA 1
ATOM 778 C C . PRO A 1 100 ? 22.924 3.230 -19.945 1.00 92.31 100 PRO A C 1
ATOM 780 O O . PRO A 1 100 ? 23.640 3.734 -19.078 1.00 92.31 100 PRO A O 1
ATOM 783 N N . ASP A 1 101 ? 22.361 3.971 -20.900 1.00 89.75 101 ASP A N 1
ATOM 784 C CA . ASP A 1 101 ? 22.729 5.375 -21.161 1.00 89.75 101 ASP A CA 1
ATOM 785 C C . ASP A 1 101 ? 22.578 6.300 -19.943 1.00 89.75 101 ASP A C 1
ATOM 787 O O . ASP A 1 101 ? 23.389 7.202 -19.726 1.00 89.75 101 ASP A O 1
ATOM 791 N N . PHE A 1 102 ? 21.580 6.054 -19.090 1.00 90.75 102 PHE A N 1
ATOM 792 C CA . PHE A 1 102 ? 21.398 6.835 -17.865 1.00 90.75 102 PHE A CA 1
ATOM 793 C C . PHE A 1 102 ? 22.535 6.617 -16.852 1.00 90.75 102 PHE A C 1
ATOM 795 O O . PHE A 1 102 ? 22.885 7.540 -16.119 1.00 90.75 102 PHE A O 1
ATOM 802 N N . MET A 1 103 ? 23.130 5.419 -16.814 1.00 93.31 103 MET A N 1
ATOM 803 C CA . MET A 1 103 ? 24.288 5.113 -15.971 1.00 93.31 103 MET A CA 1
ATOM 804 C C . MET A 1 103 ? 25.533 5.830 -16.499 1.00 93.31 103 MET A C 1
ATOM 806 O O . MET A 1 103 ? 26.290 6.396 -15.712 1.00 93.31 103 MET A O 1
ATOM 810 N N . VAL A 1 104 ? 25.696 5.891 -17.825 1.00 90.38 104 VAL A N 1
ATOM 811 C CA . VAL A 1 104 ? 26.791 6.626 -18.478 1.00 90.38 104 VAL A CA 1
ATOM 812 C C . VAL A 1 104 ? 26.702 8.122 -18.178 1.00 90.38 104 VAL A C 1
ATOM 814 O O . VAL A 1 104 ? 27.676 8.726 -17.724 1.00 90.38 104 VAL A O 1
ATOM 817 N N . TRP A 1 105 ? 25.521 8.721 -18.355 1.00 89.81 105 TRP A N 1
ATOM 818 C CA . TRP A 1 105 ? 25.290 10.128 -18.021 1.00 89.81 105 TRP A CA 1
ATOM 819 C C . TRP A 1 105 ? 25.520 10.415 -16.527 1.00 89.81 105 TRP A C 1
ATOM 821 O O . TRP A 1 105 ? 26.086 11.452 -16.180 1.00 89.81 105 TRP A O 1
ATOM 831 N N . ASN A 1 106 ? 25.181 9.469 -15.645 1.00 93.06 106 ASN A N 1
ATOM 832 C CA . ASN A 1 106 ? 25.429 9.566 -14.205 1.00 93.06 106 ASN A CA 1
ATOM 833 C C . ASN A 1 106 ? 26.880 9.233 -13.786 1.00 93.06 106 ASN A C 1
ATOM 835 O O . ASN A 1 106 ? 27.174 9.193 -12.596 1.00 93.06 106 ASN A O 1
ATOM 839 N N . GLN A 1 107 ? 27.804 9.023 -14.732 1.00 90.88 107 GLN A N 1
ATOM 840 C CA . GLN A 1 107 ? 29.213 8.684 -14.464 1.00 90.88 107 GLN A CA 1
ATOM 841 C C . GLN A 1 107 ? 29.410 7.359 -13.700 1.00 90.88 107 GLN A C 1
ATOM 843 O O . GLN A 1 107 ? 30.432 7.151 -13.039 1.00 90.88 107 GLN A O 1
ATOM 848 N N . VAL A 1 108 ? 28.455 6.433 -13.805 1.00 90.94 108 VAL A N 1
ATOM 849 C CA . VAL A 1 108 ? 28.586 5.073 -13.274 1.00 90.94 108 VAL A CA 1
ATOM 850 C C . VAL A 1 108 ? 29.540 4.290 -14.175 1.00 90.94 108 VAL A C 1
ATOM 852 O O . VAL A 1 108 ? 29.325 4.170 -15.379 1.00 90.94 108 VAL A O 1
ATOM 855 N N . LYS A 1 109 ? 30.616 3.763 -13.586 1.00 87.88 109 LYS A N 1
ATOM 856 C CA . LYS A 1 109 ? 31.715 3.122 -14.331 1.00 87.88 109 LYS A CA 1
ATOM 857 C C . LYS A 1 109 ? 31.530 1.624 -14.547 1.00 87.88 109 LYS A C 1
ATOM 859 O O . LYS A 1 109 ? 32.131 1.059 -15.453 1.00 87.88 109 LYS A O 1
ATOM 864 N N . GLU A 1 110 ? 30.734 0.979 -13.705 1.00 91.06 110 GLU A N 1
ATOM 865 C CA . GLU A 1 110 ? 30.523 -0.463 -13.731 1.00 91.06 110 GLU A CA 1
ATOM 866 C C . GLU A 1 110 ? 29.085 -0.809 -13.360 1.00 91.06 110 GLU A C 1
ATOM 868 O O . GLU A 1 110 ? 28.427 -0.088 -12.609 1.00 91.06 110 GLU A O 1
ATOM 873 N N . LEU A 1 111 ? 28.592 -1.925 -13.899 1.00 91.69 111 LEU A N 1
ATOM 874 C CA . LEU 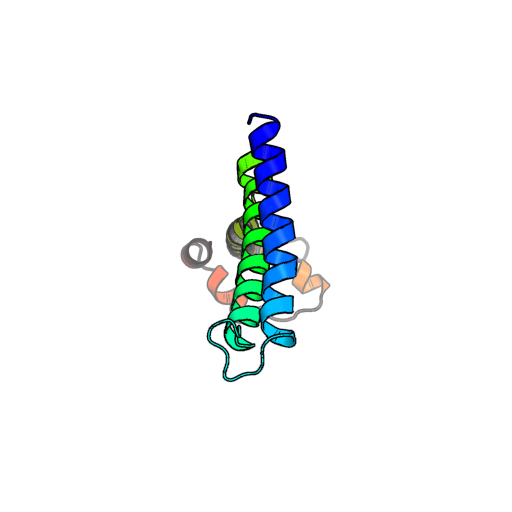A 1 111 ? 27.224 -2.347 -13.654 1.00 91.69 111 LEU A CA 1
ATOM 875 C C . LEU A 1 111 ? 27.077 -2.836 -12.199 1.00 91.69 111 LEU A C 1
ATOM 877 O O . LEU A 1 111 ? 27.788 -3.773 -11.801 1.00 91.69 111 LEU A O 1
ATOM 881 N N . PRO A 1 112 ? 26.129 -2.280 -11.417 1.00 92.25 112 PRO A N 1
ATOM 882 C CA . PRO A 1 112 ? 25.866 -2.742 -10.061 1.00 92.25 112 PRO A CA 1
ATOM 883 C C . PRO A 1 112 ? 25.542 -4.237 -10.017 1.00 92.25 112 PRO A C 1
ATOM 885 O O . PRO A 1 112 ? 24.890 -4.778 -10.911 1.00 92.25 112 PRO A O 1
ATOM 888 N N . PHE A 1 113 ? 25.953 -4.920 -8.946 1.00 90.88 113 PHE A N 1
ATOM 889 C CA . PHE A 1 113 ? 25.819 -6.379 -8.863 1.00 90.88 113 PHE A CA 1
ATOM 890 C C . PHE A 1 113 ? 24.366 -6.862 -9.021 1.00 90.88 113 PHE A C 1
ATOM 892 O O . PHE A 1 113 ? 24.136 -7.892 -9.648 1.00 90.88 113 PHE A O 1
ATOM 899 N N . PHE A 1 114 ? 23.392 -6.106 -8.504 1.00 90.56 114 PHE A N 1
ATOM 900 C CA . PHE A 1 114 ? 21.973 -6.460 -8.551 1.00 90.56 114 PHE A CA 1
ATOM 901 C C . PHE A 1 114 ? 21.355 -6.328 -9.950 1.00 90.56 114 PHE A C 1
ATOM 903 O O . PHE A 1 114 ? 20.295 -6.893 -10.187 1.00 90.56 114 PHE A O 1
ATOM 910 N N . TRP A 1 115 ? 22.019 -5.639 -10.888 1.00 92.88 115 TRP A N 1
ATOM 911 C CA . TRP A 1 115 ? 21.600 -5.583 -12.293 1.00 92.88 115 TRP A CA 1
ATOM 912 C C . TRP A 1 115 ? 22.065 -6.803 -13.099 1.00 92.88 115 TRP A C 1
ATOM 914 O O . TRP A 1 115 ? 21.455 -7.143 -14.108 1.00 92.88 115 TRP A O 1
ATOM 924 N N . ARG A 1 116 ? 23.125 -7.495 -12.654 1.00 91.44 116 ARG A N 1
ATOM 925 C CA . ARG A 1 116 ? 23.730 -8.625 -13.385 1.00 91.44 116 ARG A CA 1
ATOM 926 C C . ARG A 1 116 ? 22.759 -9.777 -13.692 1.00 91.44 116 ARG A C 1
ATOM 928 O O . ARG A 1 116 ? 22.863 -10.326 -14.786 1.00 91.44 116 ARG A O 1
ATOM 935 N N . PRO A 1 117 ? 21.815 -10.162 -12.808 1.00 93.06 117 PRO A N 1
ATOM 936 C CA . PRO A 1 117 ? 20.849 -11.213 -13.128 1.00 93.06 117 PRO A CA 1
ATOM 937 C C . PRO A 1 117 ? 19.986 -10.889 -14.355 1.00 93.06 117 PRO A C 1
ATOM 939 O O . PRO A 1 117 ? 19.641 -11.797 -15.106 1.00 93.06 117 PRO A O 1
ATOM 942 N N . PHE A 1 118 ? 19.699 -9.609 -14.611 1.00 93.44 118 PHE A N 1
ATOM 943 C CA . PHE A 1 118 ? 18.809 -9.170 -15.690 1.00 93.44 118 PHE A CA 1
ATOM 944 C C . PHE A 1 118 ? 19.436 -9.237 -17.092 1.00 93.44 118 PHE A C 1
ATOM 946 O O . PHE A 1 118 ? 18.755 -8.935 -18.065 1.00 93.44 118 PHE A O 1
ATOM 953 N N . TYR A 1 119 ? 20.683 -9.704 -17.243 1.00 91.44 119 TYR A N 1
ATOM 954 C CA . TYR A 1 119 ? 21.178 -10.169 -18.549 1.00 91.44 119 TYR A CA 1
ATOM 955 C C . TYR A 1 119 ? 20.416 -11.404 -19.049 1.00 91.44 119 TYR A C 1
ATOM 957 O O . TYR A 1 119 ? 20.304 -11.631 -20.250 1.00 91.44 119 TYR A O 1
ATOM 965 N N . SER A 1 120 ? 19.882 -12.208 -18.128 1.00 92.31 120 SER A N 1
ATOM 966 C CA . SER A 1 120 ? 19.093 -13.393 -18.442 1.00 92.31 120 SER A CA 1
ATOM 967 C C . SER A 1 120 ? 17.615 -13.029 -18.572 1.00 92.31 120 SER A C 1
ATOM 969 O O . SER A 1 120 ? 17.003 -12.553 -17.614 1.00 92.31 120 SER A O 1
ATOM 971 N N . PHE A 1 121 ? 17.018 -13.308 -19.734 1.00 92.44 121 PHE A N 1
ATOM 972 C CA . PHE A 1 121 ? 15.578 -13.133 -19.943 1.00 92.44 121 PHE A CA 1
ATOM 973 C C . PHE A 1 121 ? 14.732 -13.929 -18.923 1.00 92.44 121 PHE A C 1
ATOM 975 O O . PHE A 1 121 ? 13.854 -13.332 -18.300 1.00 92.44 121 PHE A O 1
ATOM 982 N N . PRO A 1 122 ? 15.018 -15.221 -18.640 1.00 92.50 122 PRO A N 1
ATOM 983 C CA . PRO A 1 122 ? 14.327 -15.954 -17.578 1.00 92.50 122 PRO A CA 1
ATOM 984 C C . PRO A 1 122 ? 14.389 -15.282 -16.204 1.00 92.50 122 PRO A C 1
ATOM 986 O O . PRO A 1 122 ? 13.398 -15.283 -15.482 1.00 92.50 122 PRO A O 1
ATOM 989 N N . ALA A 1 123 ? 15.528 -14.691 -15.835 1.00 90.94 123 ALA A N 1
ATOM 990 C CA . ALA A 1 123 ? 15.655 -14.006 -14.551 1.00 90.94 123 ALA A CA 1
ATOM 991 C C . ALA A 1 123 ? 14.800 -12.730 -14.495 1.00 90.94 123 ALA A C 1
ATOM 993 O O . ALA A 1 123 ? 14.237 -12.417 -13.449 1.00 90.94 123 ALA A O 1
ATOM 994 N N . ALA A 1 124 ? 14.664 -12.025 -15.620 1.00 91.50 124 ALA A N 1
ATOM 995 C CA . ALA A 1 124 ? 13.796 -10.858 -15.727 1.00 91.50 124 ALA A CA 1
ATOM 996 C C . ALA A 1 124 ? 12.309 -11.226 -15.624 1.00 91.50 124 ALA A C 1
ATOM 998 O O . ALA A 1 124 ? 11.564 -10.529 -14.945 1.00 91.50 124 ALA A O 1
ATOM 999 N N . VAL A 1 125 ? 11.901 -12.343 -16.238 1.00 92.69 125 VAL A N 1
ATOM 1000 C CA . VAL A 1 125 ? 10.526 -12.863 -16.155 1.00 92.69 125 VAL A CA 1
ATOM 1001 C C . VAL A 1 125 ? 10.202 -13.389 -14.758 1.00 92.69 125 VAL A C 1
ATOM 1003 O O . VAL A 1 125 ? 9.112 -13.151 -14.270 1.00 92.69 125 VAL A O 1
ATOM 1006 N N . LEU A 1 126 ? 11.136 -14.068 -14.086 1.00 91.56 126 LEU A N 1
ATOM 1007 C CA . LEU A 1 126 ? 10.925 -14.535 -12.708 1.00 91.56 126 LEU A CA 1
ATOM 1008 C C . LEU A 1 126 ? 10.826 -13.390 -11.690 1.00 91.56 126 LEU A C 1
ATOM 1010 O O . LEU A 1 126 ? 10.272 -13.582 -10.611 1.00 91.56 126 LEU A O 1
ATOM 1014 N N . GLY A 1 127 ? 11.400 -12.229 -12.007 1.00 81.50 127 GLY A N 1
ATOM 1015 C CA . GLY A 1 127 ? 11.268 -11.017 -11.201 1.00 81.50 127 GLY A CA 1
ATOM 1016 C C . GLY A 1 127 ? 9.982 -10.226 -11.460 1.00 81.50 127 GLY A C 1
ATOM 1017 O O . GLY A 1 127 ? 9.733 -9.272 -10.723 1.00 81.50 127 GLY A O 1
ATOM 1018 N N . ALA A 1 128 ? 9.202 -10.594 -12.485 1.00 80.00 128 ALA A N 1
ATOM 1019 C CA . ALA A 1 128 ? 7.978 -9.916 -12.904 1.00 80.00 128 ALA A CA 1
ATOM 1020 C C . ALA A 1 128 ? 6.703 -10.655 -12.499 1.00 80.00 128 ALA A C 1
ATOM 1022 O O . ALA A 1 128 ? 5.739 -9.942 -12.140 1.00 80.00 128 ALA A O 1
#

Mean predicted aligned error: 9.19 Å

Radius of gyration: 27.43 Å; Cα contacts (8 Å, |Δi|>4): 92; chains: 1; bounding box: 66×26×70 Å

Foldseek 3Di:
DDPVVVVVVVVVVVCCVVQQVCLCPPDDPPDPSHDDPVNVVVVVVVVVVVVVVVVCCCQCVVVVHDDVVNVVLVVQLVVLVVLLVQQVCALVDPVRHSHRPVCVVVVNDDDDPVSVLSVDPVSSNVRD

Secondary structure (DSSP, 8-state):
--HHHHHHHHHHHHHHHHHHHHHHHSS-TTSTTPPPHHHHHHHHHHHHHHHHHHHHIIIIIIS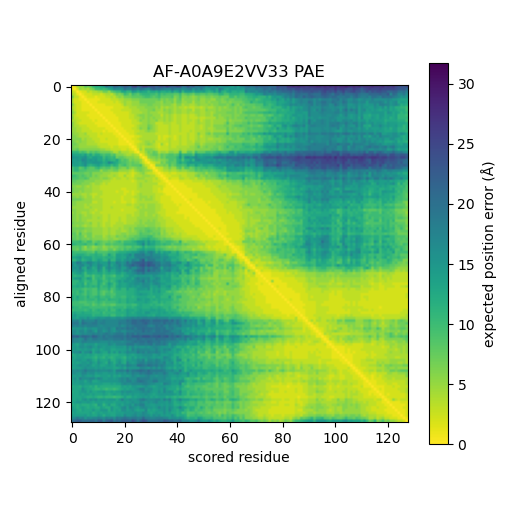-PPPHHHHHHHHHHHHHHHHHHHHHHGGGSTT--SS-HHHHHTT--S--GGGGGGGSHHHHHHT-